Protein AF-A0A6S7LL61-F1 (afdb_monomer_lite)

InterPro domains:
  IPR000095 CRIB domain [PF00786] (68-91)
  IPR000095 CRIB domain [PS50108] (69-82)
  IPR036936 CRIB domain superfamily [G3DSA:3.90.810.10] (62-91)

Foldseek 3Di:
DPPPPDDDDDDDDPDPPPDDDDDDDPDDDPDD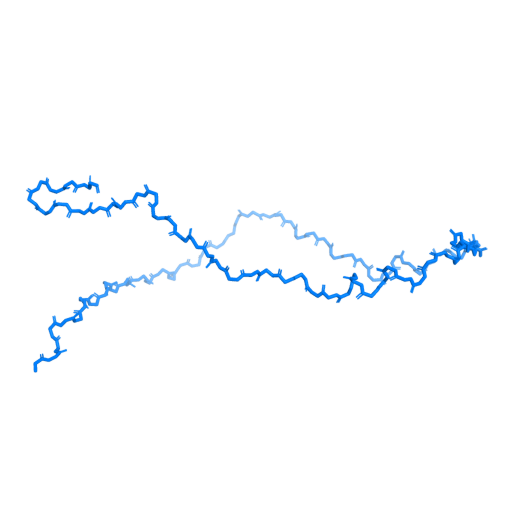DDPPVPPDDDDDDPPPPPPDDDDDPPPVVPPPDDDDDDDDDDDDDPDDWDADPVVRDID

Radius of gyration: 32.68 Å; chains: 1; bounding box: 54×54×80 Å

Structure (mmCIF, N/CA/C/O backbone):
data_AF-A0A6S7LL61-F1
#
_entry.id   AF-A0A6S7LL61-F1
#
loop_
_atom_site.group_PDB
_atom_site.id
_atom_site.type_symbol
_atom_site.label_atom_id
_atom_site.label_alt_id
_atom_site.label_comp_id
_atom_site.label_asym_id
_atom_site.label_entity_id
_atom_site.label_seq_id
_atom_site.pdbx_PDB_ins_code
_atom_site.Cartn_x
_atom_site.Cartn_y
_atom_site.Cartn_z
_atom_site.occupancy
_atom_site.B_iso_or_equiv
_atom_site.auth_seq_id
_atom_site.auth_comp_id
_atom_site.auth_asym_id
_atom_site.auth_atom_id
_atom_site.pdbx_PDB_model_num
ATOM 1 N N . MET A 1 1 ? -8.215 -28.259 -14.460 1.00 48.31 1 MET A N 1
ATOM 2 C CA . MET A 1 1 ? -6.793 -27.877 -14.378 1.00 48.31 1 MET A CA 1
ATOM 3 C C . MET A 1 1 ? -6.697 -26.613 -13.534 1.00 48.31 1 MET A C 1
ATOM 5 O O . MET A 1 1 ? -6.751 -25.532 -14.090 1.00 48.31 1 MET A O 1
ATOM 9 N N . ALA A 1 2 ? -6.693 -26.740 -12.204 1.00 61.88 2 ALA A N 1
ATOM 10 C CA . ALA A 1 2 ? -6.722 -25.598 -11.271 1.00 61.88 2 ALA A CA 1
ATOM 11 C C . ALA A 1 2 ? -5.524 -25.598 -10.296 1.00 61.88 2 ALA A C 1
ATOM 13 O O . ALA A 1 2 ? -5.515 -24.860 -9.314 1.00 61.88 2 ALA A O 1
ATOM 14 N N . ASP A 1 3 ? -4.525 -26.450 -10.545 1.00 65.81 3 ASP A N 1
ATOM 15 C CA . ASP A 1 3 ? -3.386 -26.651 -9.641 1.00 65.81 3 ASP A CA 1
ATOM 16 C C . ASP A 1 3 ? -2.130 -25.855 -10.038 1.00 65.81 3 ASP A C 1
ATOM 18 O O . ASP A 1 3 ? -1.169 -25.833 -9.278 1.00 65.81 3 ASP A O 1
ATOM 22 N N . GLU A 1 4 ? -2.143 -25.149 -11.174 1.00 72.69 4 GLU A N 1
ATOM 23 C CA . GLU A 1 4 ? -0.977 -24.414 -11.704 1.00 72.69 4 GLU A CA 1
ATOM 24 C C . GLU A 1 4 ? -0.927 -22.922 -11.306 1.00 72.69 4 GLU A C 1
ATOM 26 O O . GLU A 1 4 ? 0.054 -22.249 -11.595 1.00 72.69 4 GLU A O 1
ATOM 31 N N . GLU A 1 5 ? -1.944 -22.390 -10.614 1.00 79.56 5 GLU A N 1
ATOM 32 C CA . GLU A 1 5 ? -2.033 -20.953 -10.268 1.00 79.56 5 GLU A CA 1
ATOM 33 C C . GLU A 1 5 ? -1.510 -20.617 -8.855 1.00 79.56 5 GLU A C 1
ATOM 35 O O . GLU A 1 5 ? -1.484 -19.458 -8.440 1.00 79.56 5 GLU A O 1
ATOM 40 N N . ARG A 1 6 ? -1.091 -21.616 -8.065 1.00 80.81 6 ARG A N 1
ATOM 41 C CA . ARG A 1 6 ? -0.581 -21.360 -6.708 1.00 80.81 6 ARG A CA 1
ATOM 42 C C . ARG A 1 6 ? 0.913 -21.041 -6.765 1.00 80.81 6 ARG A C 1
ATOM 44 O O . ARG A 1 6 ? 1.658 -21.788 -7.399 1.00 80.81 6 ARG A O 1
ATOM 51 N N . PRO A 1 7 ? 1.383 -19.982 -6.081 1.00 85.88 7 PRO A N 1
ATOM 52 C CA . PRO A 1 7 ? 2.810 -19.703 -6.011 1.00 85.88 7 PRO A CA 1
ATOM 53 C C . PRO A 1 7 ? 3.551 -20.875 -5.344 1.00 85.88 7 PRO A C 1
ATOM 55 O O . PRO A 1 7 ? 2.978 -21.553 -4.480 1.00 85.88 7 PRO A O 1
ATOM 58 N N . PRO A 1 8 ? 4.821 -21.120 -5.715 1.00 84.50 8 PRO A N 1
ATOM 59 C CA . PRO A 1 8 ? 5.621 -22.158 -5.083 1.00 84.50 8 PRO A CA 1
ATOM 60 C C . PRO A 1 8 ? 5.741 -21.894 -3.579 1.00 84.50 8 PRO A C 1
ATOM 62 O O . PRO A 1 8 ? 5.815 -20.747 -3.131 1.00 84.50 8 PRO A O 1
ATOM 65 N N . ALA A 1 9 ? 5.752 -22.971 -2.793 1.00 87.94 9 ALA A N 1
ATOM 66 C CA . ALA A 1 9 ? 5.869 -22.867 -1.347 1.00 87.94 9 ALA A CA 1
ATOM 67 C C . ALA A 1 9 ? 7.177 -22.149 -0.951 1.00 87.94 9 ALA A C 1
ATOM 69 O O . ALA A 1 9 ? 8.213 -22.357 -1.590 1.00 87.94 9 ALA A O 1
ATOM 70 N N . PRO A 1 10 ? 7.158 -21.324 0.111 1.00 89.06 10 PRO A N 1
ATOM 71 C CA . PRO A 1 10 ? 8.361 -20.659 0.591 1.00 89.06 10 PRO A CA 1
ATOM 72 C C . PRO A 1 10 ? 9.409 -21.679 1.077 1.00 89.06 10 PRO A C 1
ATOM 74 O O . PRO A 1 10 ? 9.047 -22.749 1.579 1.00 89.06 10 PRO A O 1
ATOM 77 N N . PRO A 1 11 ? 10.714 -21.357 0.978 1.00 89.25 11 PRO A N 1
ATOM 78 C CA . PRO A 1 11 ? 11.780 -22.249 1.417 1.00 89.25 11 PRO A CA 1
ATOM 79 C C . PRO A 1 11 ? 11.727 -22.468 2.934 1.00 89.25 11 PRO A C 1
ATOM 81 O O . PRO A 1 11 ? 11.622 -21.523 3.720 1.00 89.25 11 PRO A O 1
ATOM 84 N N . MET A 1 12 ? 11.843 -23.725 3.360 1.00 85.50 12 MET A N 1
ATOM 85 C CA . MET A 1 12 ? 11.897 -24.068 4.779 1.00 85.50 12 MET A CA 1
ATOM 86 C C . MET A 1 12 ? 13.251 -23.667 5.383 1.00 85.50 12 MET A C 1
ATOM 88 O O . MET A 1 12 ? 14.304 -24.090 4.907 1.00 85.50 12 MET A O 1
ATOM 92 N N . ARG A 1 13 ? 13.238 -22.879 6.469 1.00 84.81 13 ARG A N 1
ATOM 93 C CA . ARG A 1 13 ? 14.439 -22.592 7.273 1.00 84.81 13 ARG A CA 1
ATOM 94 C C . ARG A 1 13 ? 14.701 -23.730 8.259 1.00 84.81 13 ARG A C 1
ATOM 96 O O . ARG A 1 13 ? 14.031 -23.835 9.283 1.00 84.81 13 ARG A O 1
ATOM 103 N N . SER A 1 14 ? 15.728 -24.526 7.992 1.00 76.94 14 SER A N 1
ATOM 104 C CA . SER A 1 14 ? 16.264 -25.536 8.914 1.00 76.94 14 SER A CA 1
ATOM 105 C C . SER A 1 14 ? 17.150 -24.890 9.991 1.00 76.94 14 SER A C 1
ATOM 107 O O . SER A 1 14 ? 18.361 -25.082 9.991 1.00 76.94 14 SER A O 1
ATOM 109 N N . THR A 1 15 ? 16.599 -24.075 10.897 1.00 67.12 15 THR A N 1
ATOM 110 C CA . THR A 1 15 ? 17.393 -23.521 12.013 1.00 67.12 15 THR A CA 1
ATOM 111 C C . THR A 1 15 ? 17.261 -24.388 13.259 1.00 67.12 15 THR A C 1
ATOM 113 O O . THR A 1 15 ? 16.374 -24.169 14.084 1.00 67.12 15 THR A O 1
ATOM 116 N N . SER A 1 16 ? 18.172 -25.343 13.438 1.00 64.50 16 SER A N 1
ATOM 117 C CA . SER A 1 16 ? 18.464 -25.914 14.754 1.00 64.50 16 SER A CA 1
ATOM 118 C C . SER A 1 16 ? 19.588 -25.105 15.409 1.00 64.50 16 SER A C 1
ATOM 120 O O . SER A 1 16 ? 20.750 -25.493 15.356 1.00 64.50 16 SER A O 1
ATOM 122 N N . HIS A 1 17 ? 19.254 -23.971 16.025 1.00 60.84 17 HIS A N 1
ATOM 123 C CA . HIS A 1 17 ? 20.151 -23.303 16.975 1.00 60.84 17 HIS A CA 1
ATOM 124 C C . HIS A 1 17 ? 19.596 -23.511 18.383 1.00 60.84 17 HIS A C 1
ATOM 126 O O . HIS A 1 17 ? 19.016 -22.613 18.990 1.00 60.84 17 HIS A O 1
ATOM 132 N N . LYS A 1 18 ? 19.727 -24.742 18.885 1.00 59.34 18 LYS A N 1
ATOM 133 C CA . LYS A 1 18 ? 19.792 -24.974 20.325 1.00 59.34 18 LYS A CA 1
ATOM 134 C C . LYS A 1 18 ? 21.263 -24.885 20.696 1.00 59.34 18 LYS A C 1
ATOM 136 O O . LYS A 1 18 ? 21.936 -25.897 20.648 1.00 59.34 18 LYS A O 1
ATOM 141 N N . ASP A 1 19 ? 21.709 -23.699 21.080 1.00 52.53 19 ASP A N 1
ATOM 142 C CA . ASP A 1 19 ? 22.855 -23.566 21.969 1.00 52.53 19 ASP A CA 1
ATOM 143 C C . ASP A 1 19 ? 22.545 -22.465 22.977 1.00 52.53 19 ASP A C 1
ATOM 145 O O . ASP A 1 19 ? 22.317 -21.299 22.652 1.00 52.53 19 ASP A O 1
ATOM 149 N N . ALA A 1 20 ? 22.421 -22.909 24.221 1.00 57.84 20 ALA A N 1
ATOM 150 C CA . ALA A 1 20 ? 22.213 -22.090 25.391 1.00 57.84 20 ALA A CA 1
ATOM 151 C C . ALA A 1 20 ? 23.471 -21.254 25.653 1.00 57.84 20 ALA A C 1
ATOM 153 O O . ALA A 1 20 ? 24.514 -21.798 25.999 1.00 57.84 20 ALA A O 1
ATOM 154 N N . ALA A 1 21 ? 23.357 -19.934 25.533 1.00 55.81 21 ALA A N 1
ATOM 155 C CA . ALA A 1 21 ? 24.345 -19.002 26.064 1.00 55.81 21 ALA A CA 1
ATOM 156 C C . ALA A 1 21 ? 23.676 -17.665 26.426 1.00 55.81 21 ALA A C 1
ATOM 158 O O . ALA A 1 21 ? 23.710 -16.694 25.676 1.00 55.81 21 ALA A O 1
ATOM 159 N N . SER A 1 22 ? 23.046 -17.610 27.599 1.00 60.34 22 SER A N 1
ATOM 160 C CA . SER A 1 22 ? 23.120 -16.412 28.452 1.00 60.34 22 SER A CA 1
ATOM 161 C C . SER A 1 22 ? 24.361 -16.588 29.354 1.00 60.34 22 SER A C 1
ATOM 163 O O . SER A 1 22 ? 24.722 -17.748 29.568 1.00 60.34 22 SER A O 1
ATOM 165 N N . PRO A 1 23 ? 25.039 -15.544 29.896 1.00 52.56 23 PRO A N 1
ATOM 166 C CA . PRO A 1 23 ? 24.455 -14.270 30.350 1.00 52.56 23 PRO A CA 1
A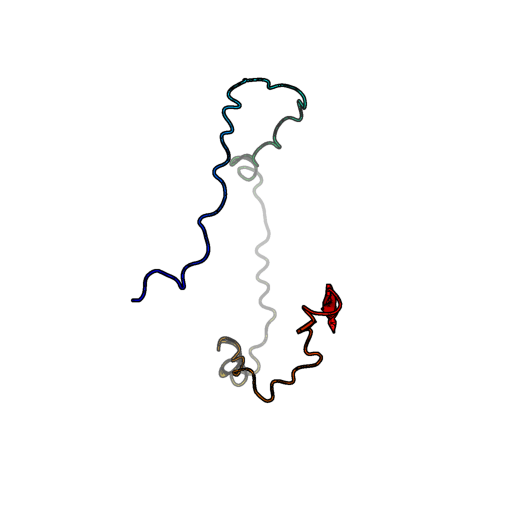TOM 167 C C . PRO A 1 23 ? 25.370 -13.011 30.259 1.00 52.56 23 PRO A C 1
ATOM 169 O O . PRO A 1 23 ? 26.492 -13.022 30.750 1.00 52.56 23 PRO A O 1
ATOM 172 N N . ALA A 1 24 ? 24.881 -11.861 29.768 1.00 57.62 24 ALA A N 1
ATOM 173 C CA . ALA A 1 24 ? 25.548 -10.566 30.020 1.00 57.62 24 ALA A CA 1
ATOM 174 C C . ALA A 1 24 ? 24.658 -9.332 29.750 1.00 57.62 24 ALA A C 1
ATOM 176 O O . ALA A 1 24 ? 24.813 -8.655 28.741 1.00 57.62 24 ALA A O 1
ATOM 177 N N . SER A 1 25 ? 23.773 -8.985 30.688 1.00 57.50 25 SER A N 1
ATOM 178 C CA . SER A 1 25 ? 23.578 -7.580 31.096 1.00 57.50 25 SER A CA 1
ATOM 179 C C . SER A 1 25 ? 22.765 -7.543 32.390 1.00 57.50 25 SER A C 1
ATOM 181 O O . SER A 1 25 ? 21.536 -7.518 32.386 1.00 57.50 25 SER A O 1
ATOM 183 N N . SER A 1 26 ? 23.476 -7.582 33.510 1.00 64.00 26 SER A N 1
ATOM 184 C CA . SER A 1 26 ? 22.991 -7.548 34.891 1.00 64.00 26 SER A CA 1
ATOM 185 C C . SER A 1 26 ? 22.396 -6.189 35.291 1.00 64.00 26 SER A C 1
ATOM 187 O O . SER A 1 26 ? 22.878 -5.539 36.219 1.00 64.00 26 SER A O 1
ATOM 189 N N . LYS A 1 27 ? 21.356 -5.726 34.598 1.00 72.44 27 LYS A N 1
ATOM 190 C CA . LYS A 1 27 ? 20.524 -4.631 35.110 1.00 72.44 27 LYS A CA 1
ATOM 191 C C . LYS A 1 27 ? 19.413 -5.269 35.947 1.00 72.44 27 LYS A C 1
ATOM 193 O O . LYS A 1 27 ? 18.633 -6.031 35.375 1.00 72.44 27 LYS A O 1
ATOM 198 N N . PRO A 1 28 ? 19.352 -5.040 37.272 1.00 77.12 28 PRO A N 1
ATOM 199 C CA . PRO A 1 28 ? 18.230 -5.533 38.056 1.00 77.12 28 PRO A CA 1
ATOM 200 C C . PRO A 1 28 ? 16.935 -4.920 37.515 1.00 77.12 28 PRO A C 1
ATOM 202 O O . PRO A 1 28 ? 16.910 -3.759 37.099 1.00 77.12 28 PRO A O 1
ATOM 205 N N . LEU A 1 29 ? 15.871 -5.723 37.490 1.00 75.38 29 LEU A N 1
ATOM 206 C CA . LEU A 1 29 ? 14.532 -5.248 37.154 1.00 75.38 29 LEU A CA 1
ATOM 207 C C . LEU A 1 29 ? 14.137 -4.124 38.131 1.00 75.38 29 LEU A C 1
ATOM 209 O O . LEU A 1 29 ? 14.472 -4.218 39.316 1.00 75.38 29 LEU A O 1
ATOM 213 N N . PRO A 1 30 ? 13.442 -3.066 37.673 1.00 78.00 30 PRO A N 1
ATOM 214 C CA . PRO A 1 30 ? 12.908 -2.053 38.576 1.00 78.00 30 PRO A CA 1
ATOM 215 C C . PRO A 1 30 ? 11.987 -2.719 39.605 1.00 78.00 30 PRO A C 1
ATOM 217 O O . PRO A 1 30 ? 11.179 -3.583 39.261 1.00 78.00 30 PRO A O 1
ATOM 220 N N . SER A 1 31 ? 12.127 -2.338 40.875 1.00 79.75 31 SER A N 1
ATOM 221 C CA . SER A 1 31 ? 11.290 -2.862 41.954 1.00 79.75 31 SER A CA 1
ATOM 222 C C . SER A 1 31 ? 9.829 -2.486 41.726 1.00 79.75 31 SER A C 1
ATOM 224 O O . SER A 1 31 ? 9.526 -1.334 41.410 1.00 79.75 31 SER A O 1
ATOM 226 N N . THR A 1 32 ? 8.917 -3.436 41.929 1.00 66.56 32 THR A N 1
ATOM 227 C CA . THR A 1 32 ? 7.479 -3.153 41.947 1.00 66.56 32 THR A CA 1
ATOM 228 C C . THR A 1 32 ? 7.160 -2.173 43.079 1.00 66.56 32 THR A C 1
ATOM 230 O O . THR A 1 32 ? 7.721 -2.331 44.169 1.00 66.56 32 THR A O 1
ATOM 233 N N . PRO A 1 33 ? 6.277 -1.182 42.861 1.00 67.50 33 PRO A N 1
ATOM 234 C CA . PRO A 1 33 ? 5.848 -0.286 43.927 1.00 67.50 33 PRO A CA 1
ATOM 235 C C . PRO A 1 33 ? 5.260 -1.128 45.059 1.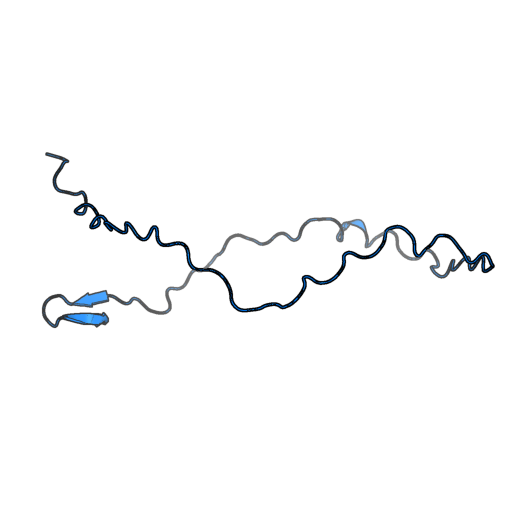00 67.50 33 PRO A C 1
ATOM 237 O O . PRO A 1 33 ? 4.440 -2.017 44.825 1.00 67.50 33 PRO A O 1
ATOM 240 N N . SER A 1 34 ? 5.755 -0.909 46.275 1.00 59.34 34 SER A N 1
ATOM 241 C CA . SER A 1 34 ? 5.313 -1.676 47.432 1.00 59.34 34 SER A CA 1
ATOM 242 C C . SER A 1 34 ? 3.837 -1.372 47.714 1.00 59.34 34 SER A C 1
ATOM 244 O O . SER A 1 34 ? 3.439 -0.212 47.778 1.00 59.34 34 SER A O 1
ATOM 246 N N . GLU A 1 35 ? 3.010 -2.394 47.946 1.00 58.47 35 GLU A N 1
ATOM 247 C CA . GLU A 1 35 ? 1.606 -2.222 48.374 1.00 58.47 35 GLU A CA 1
ATOM 248 C C . GLU A 1 35 ? 1.473 -1.665 49.817 1.00 58.47 35 GLU A C 1
ATOM 250 O O . GLU A 1 35 ? 0.402 -1.712 50.419 1.00 58.47 35 GLU A O 1
ATOM 255 N N . GLY A 1 36 ? 2.547 -1.123 50.405 1.00 54.69 36 GLY A N 1
ATOM 256 C CA . GLY A 1 36 ? 2.615 -0.748 51.822 1.00 54.69 36 GLY A CA 1
ATOM 257 C C . GLY A 1 36 ? 2.770 0.745 52.129 1.00 54.69 36 GLY A C 1
ATOM 258 O O . GLY A 1 36 ? 2.570 1.145 53.275 1.00 54.69 36 GLY A O 1
ATOM 259 N N . GLU A 1 37 ? 3.086 1.603 51.158 1.00 48.31 37 GLU A N 1
ATOM 260 C CA . GLU A 1 37 ? 3.514 2.992 51.434 1.00 48.31 37 GLU A CA 1
ATOM 261 C C . GLU A 1 37 ? 2.389 4.037 51.537 1.00 48.31 37 GLU A C 1
ATOM 263 O O . GLU A 1 37 ? 2.641 5.237 51.510 1.00 48.31 37 GLU A O 1
ATOM 268 N N . ASN A 1 38 ? 1.141 3.603 51.732 1.00 45.03 38 ASN A N 1
ATOM 269 C CA . ASN A 1 38 ? 0.033 4.502 52.092 1.00 45.03 38 ASN A CA 1
ATOM 270 C C . ASN A 1 38 ? -0.674 4.115 53.402 1.00 45.03 38 ASN A C 1
ATOM 272 O O . ASN A 1 38 ? -1.774 4.588 53.692 1.00 45.03 38 ASN A O 1
ATOM 276 N N . LEU A 1 39 ? -0.031 3.301 54.243 1.00 50.53 39 LEU A N 1
ATOM 277 C CA . LEU A 1 39 ? -0.522 2.947 55.577 1.00 50.53 39 LEU A CA 1
ATOM 278 C C . LEU A 1 39 ? 0.253 3.658 56.687 1.00 50.53 39 LEU A C 1
ATOM 280 O O . LEU A 1 39 ? 0.689 3.042 57.648 1.00 50.53 39 LEU A O 1
ATOM 284 N N . SER A 1 40 ? 0.420 4.976 56.587 1.00 50.50 40 SER A N 1
ATOM 285 C CA . SER A 1 40 ? 0.483 5.863 57.760 1.00 50.50 40 SER A CA 1
ATOM 286 C C . SER A 1 40 ? 0.816 7.283 57.337 1.00 50.50 40 SER A C 1
ATOM 288 O O . SER A 1 40 ? 1.955 7.595 57.046 1.00 50.50 40 SER A O 1
ATOM 290 N N . LEU A 1 41 ? -0.184 8.164 57.369 1.00 49.69 41 LEU A N 1
ATOM 291 C CA . LEU A 1 41 ? -0.088 9.487 57.997 1.00 49.69 41 LEU A CA 1
ATOM 292 C C . LEU A 1 41 ? -1.461 10.159 57.917 1.00 49.69 41 LEU A C 1
ATOM 294 O O . LEU A 1 41 ? -1.838 10.860 56.983 1.00 49.69 41 LEU A O 1
ATOM 298 N N . LYS A 1 42 ? -2.239 9.911 58.971 1.00 51.31 42 LYS A N 1
ATOM 299 C CA . LYS A 1 42 ? -3.420 10.689 59.333 1.00 51.31 42 LYS A CA 1
ATOM 300 C C . LYS A 1 42 ? -3.057 12.182 59.368 1.00 51.31 42 LYS A C 1
ATOM 302 O O . LYS A 1 42 ? -2.261 12.566 60.220 1.00 51.31 42 LYS A O 1
ATOM 307 N N . LYS A 1 43 ? -3.743 13.025 58.588 1.00 54.38 43 LYS A N 1
ATOM 308 C CA . LYS A 1 43 ? -4.579 14.146 59.087 1.00 54.38 43 LYS A CA 1
ATOM 309 C C . LYS A 1 43 ? -4.935 15.154 57.990 1.00 54.38 43 LYS A C 1
ATOM 311 O O . LYS A 1 43 ? -4.071 15.772 57.392 1.00 54.38 43 LYS A O 1
ATOM 316 N N . LYS A 1 44 ? -6.241 15.447 57.957 1.00 56.22 44 LYS A N 1
ATOM 317 C CA . LYS A 1 44 ? -6.856 16.750 57.655 1.00 56.22 44 LYS A CA 1
ATOM 318 C C . LYS A 1 44 ? -6.595 17.316 56.253 1.00 56.22 44 LYS A C 1
ATOM 320 O O . LYS A 1 44 ? -5.594 17.980 56.023 1.00 56.22 44 LYS A O 1
ATOM 325 N N . LYS A 1 45 ? -7.640 17.285 55.424 1.00 52.94 45 LYS A N 1
ATOM 326 C CA . LYS A 1 45 ? -8.429 18.484 55.078 1.00 52.94 45 LYS A CA 1
ATOM 327 C C . LYS A 1 45 ? -9.665 18.058 54.287 1.00 52.94 45 LYS A C 1
ATOM 329 O O . LYS A 1 45 ? -9.570 17.516 53.195 1.00 52.94 45 LYS A O 1
ATOM 334 N N . LYS A 1 46 ? -10.835 18.308 54.874 1.00 58.66 46 LYS A N 1
ATOM 335 C CA . LYS A 1 46 ? -12.136 18.230 54.212 1.00 58.66 46 LYS A CA 1
ATOM 336 C C . LYS A 1 46 ? -12.231 19.460 53.302 1.00 58.66 46 LYS A C 1
ATOM 338 O O . LYS A 1 46 ? -12.772 20.483 53.700 1.00 58.66 46 LYS A O 1
ATOM 343 N N . ALA A 1 47 ? -11.574 19.410 52.147 1.00 59.97 47 ALA A 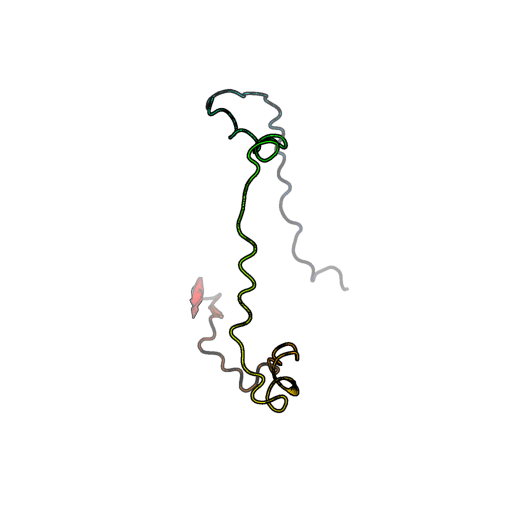N 1
ATOM 344 C CA . ALA A 1 47 ? -11.681 20.443 51.125 1.00 59.97 47 ALA A CA 1
ATOM 345 C C . ALA A 1 47 ? -12.832 20.051 50.198 1.00 59.97 47 ALA A C 1
ATOM 347 O O . ALA A 1 47 ? -12.638 19.408 49.170 1.00 59.97 47 ALA A O 1
ATOM 348 N N . THR A 1 48 ? -14.053 20.383 50.614 1.00 60.50 48 THR A N 1
ATOM 349 C CA . THR A 1 48 ? -15.227 20.319 49.745 1.00 60.50 48 THR A CA 1
ATOM 350 C C . THR A 1 48 ? -15.058 21.397 48.674 1.00 60.50 48 THR A C 1
ATOM 352 O O . THR A 1 48 ? -15.457 22.543 48.865 1.00 60.50 48 THR A O 1
ATOM 355 N N . PHE A 1 49 ? -14.393 21.063 47.570 1.00 58.78 49 PHE A N 1
ATOM 356 C CA . PHE A 1 49 ? -14.263 21.944 46.412 1.00 58.78 49 PHE A CA 1
ATOM 357 C C . PHE A 1 49 ? -15.528 21.831 45.550 1.00 58.78 49 PHE A C 1
ATOM 359 O O . PHE A 1 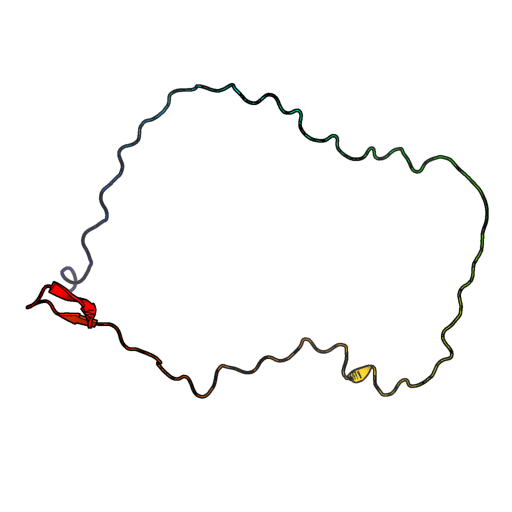49 ? -15.529 21.248 44.470 1.00 58.78 49 PHE A O 1
ATOM 366 N N . THR A 1 50 ? -16.645 22.353 46.052 1.00 60.47 50 THR A N 1
ATOM 367 C CA . THR A 1 50 ? -17.842 22.615 45.239 1.00 60.47 50 THR A CA 1
ATOM 368 C C . THR A 1 50 ? -17.668 23.966 44.551 1.00 60.47 50 THR A C 1
ATOM 370 O O . THR A 1 50 ? -18.126 24.988 45.048 1.00 60.47 50 THR A O 1
ATOM 373 N N . PHE A 1 51 ? -16.966 23.962 43.416 1.00 58.88 51 PHE A N 1
ATOM 374 C CA . PHE A 1 51 ? -16.720 25.136 42.566 1.00 58.88 51 PHE A CA 1
ATOM 375 C C . PHE A 1 51 ? -17.233 24.932 41.135 1.00 58.88 51 PHE A C 1
ATOM 377 O O . PHE A 1 51 ? -16.576 25.294 40.166 1.00 58.88 51 PHE A O 1
ATOM 384 N N . PHE A 1 52 ? -18.439 24.387 40.985 1.00 61.22 52 PHE A N 1
ATOM 385 C CA . PHE A 1 52 ? -19.141 24.455 39.704 1.00 61.22 52 PHE A CA 1
ATOM 386 C C . PHE A 1 52 ? -20.578 24.923 39.934 1.00 61.22 52 PHE A C 1
ATOM 388 O O . PHE A 1 52 ? -21.402 24.136 40.404 1.00 61.22 52 PHE A O 1
ATOM 395 N N . PRO A 1 53 ? -20.906 26.198 39.644 1.00 50.91 53 PRO A N 1
ATOM 396 C CA . PRO A 1 53 ? -22.296 26.583 39.495 1.00 50.91 53 PRO A CA 1
ATOM 397 C C . PRO A 1 53 ? -22.867 25.805 38.309 1.00 50.91 53 PRO A C 1
ATOM 399 O O . PRO A 1 53 ? -22.338 25.860 37.199 1.00 50.91 53 PRO A O 1
ATOM 402 N N . ASN A 1 54 ? -23.943 25.064 38.569 1.00 54.72 54 ASN A N 1
ATOM 403 C CA . ASN A 1 54 ? -24.808 24.491 37.549 1.00 54.72 54 ASN A CA 1
ATOM 404 C C . ASN A 1 54 ? -25.132 25.567 36.503 1.00 54.72 54 ASN A C 1
ATOM 406 O O . ASN A 1 54 ? -25.907 26.485 36.769 1.00 54.7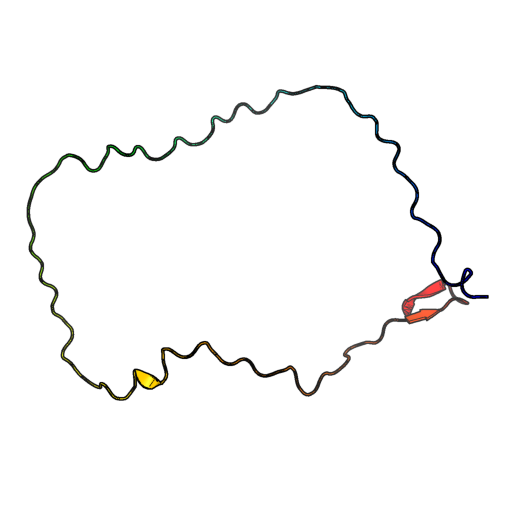2 54 ASN A O 1
ATOM 410 N N . LYS A 1 55 ? -24.528 25.463 35.319 1.00 49.12 55 LYS A N 1
ATOM 411 C CA . LYS A 1 55 ? -24.892 26.255 34.148 1.00 49.12 55 LYS A CA 1
ATOM 412 C C . LYS A 1 55 ? -24.858 25.347 32.926 1.00 49.12 55 LYS A C 1
ATOM 414 O O . LYS A 1 55 ? -23.811 24.815 32.581 1.00 49.12 55 LYS A O 1
ATOM 419 N N . GLY A 1 56 ? -26.034 25.167 32.331 1.00 49.03 56 GLY A N 1
ATOM 420 C CA . GLY A 1 56 ? -26.231 24.560 31.017 1.00 49.03 56 GLY A CA 1
ATOM 421 C C . GLY A 1 56 ? -26.224 23.037 31.021 1.00 49.03 56 GLY A C 1
ATOM 422 O O . GLY A 1 56 ? -25.192 22.411 30.793 1.00 49.03 56 GLY A O 1
ATOM 423 N N . ASP A 1 57 ? -27.392 22.433 31.225 1.00 56.03 57 ASP A N 1
ATOM 424 C CA . ASP A 1 57 ? -27.628 21.016 30.924 1.00 56.03 57 ASP A CA 1
ATOM 425 C C . ASP A 1 57 ? -28.179 20.818 29.502 1.00 56.03 57 ASP A C 1
ATOM 427 O O . ASP A 1 57 ? -28.965 19.910 29.257 1.00 56.03 57 ASP A O 1
ATOM 431 N N . ASP A 1 58 ? -27.747 21.655 28.552 1.00 56.84 58 ASP A N 1
ATOM 432 C CA . ASP A 1 58 ? -28.194 21.572 27.155 1.00 56.84 58 ASP A CA 1
ATOM 433 C C . ASP A 1 58 ? -27.085 21.133 26.176 1.00 56.84 58 ASP A C 1
ATOM 435 O O . ASP A 1 58 ? -27.388 20.528 25.151 1.00 56.84 58 ASP A O 1
ATOM 439 N N . ASP A 1 59 ? -25.799 21.246 26.541 1.00 54.09 59 ASP A N 1
ATOM 440 C CA . ASP A 1 59 ? -24.676 20.854 25.659 1.00 54.09 59 ASP A CA 1
ATOM 441 C C . ASP A 1 59 ? -24.074 19.466 25.967 1.00 54.09 59 ASP A C 1
ATOM 443 O O . ASP A 1 59 ? -23.200 18.954 25.256 1.00 54.09 59 ASP A O 1
ATOM 447 N N . LYS A 1 60 ? -24.545 18.783 27.020 1.00 53.28 60 LYS A N 1
ATOM 448 C CA . LYS A 1 60 ? -24.015 17.462 27.427 1.00 53.28 60 LYS A CA 1
ATOM 449 C C . LYS A 1 60 ? -24.598 16.283 26.646 1.00 53.28 60 LYS A C 1
ATOM 451 O O . LYS A 1 60 ? -24.125 15.157 26.813 1.00 53.28 60 LYS A O 1
ATOM 456 N N . LYS A 1 61 ? -25.596 16.506 25.784 1.00 55.84 61 LYS A N 1
ATOM 457 C CA . LYS A 1 61 ? -26.187 15.441 24.950 1.00 55.84 61 LYS A CA 1
ATOM 458 C C . LYS A 1 61 ? -25.368 15.131 23.693 1.00 55.84 61 LYS A C 1
ATOM 460 O O . LYS A 1 61 ? -25.511 14.040 23.144 1.00 55.84 61 LYS A O 1
ATOM 465 N N . TYR A 1 62 ? -24.468 16.029 23.289 1.00 57.09 62 TYR A N 1
ATOM 466 C CA . TYR A 1 62 ? -23.592 15.826 22.129 1.00 57.09 62 TYR A CA 1
ATOM 467 C C . TYR A 1 62 ? -22.203 15.270 22.485 1.00 57.09 62 TYR A C 1
ATOM 469 O O . TYR A 1 62 ? -21.514 14.767 21.608 1.00 57.09 62 TYR A O 1
ATOM 477 N N . ASN A 1 63 ? -21.817 15.249 23.767 1.00 55.88 63 ASN A N 1
ATOM 478 C CA . ASN A 1 63 ? -20.452 14.906 24.199 1.00 55.88 63 ASN A CA 1
ATOM 479 C C . ASN A 1 63 ? -20.263 13.475 24.756 1.00 55.88 63 ASN A C 1
ATOM 481 O O . ASN A 1 63 ? -19.245 13.183 25.377 1.00 55.88 63 ASN A O 1
ATOM 485 N N . LYS A 1 64 ? -21.226 12.563 24.560 1.00 64.31 64 LYS A N 1
ATOM 486 C CA . LYS A 1 64 ? -21.091 11.132 24.938 1.00 64.31 64 LYS A CA 1
ATOM 487 C C . LYS A 1 64 ? -21.219 10.161 23.767 1.00 64.31 64 LYS A C 1
ATOM 489 O O . LYS A 1 64 ? -21.147 8.951 23.967 1.00 64.31 64 LYS A O 1
ATOM 494 N N . LYS A 1 65 ? -21.444 10.664 22.554 1.00 73.75 65 LYS A N 1
ATOM 495 C CA . LYS A 1 65 ? -21.462 9.808 21.370 1.00 73.75 65 LYS A CA 1
ATOM 496 C C . LYS A 1 65 ? -20.020 9.587 20.940 1.00 73.75 65 LYS A C 1
ATOM 498 O O . LYS A 1 65 ? -19.250 10.540 20.851 1.00 73.75 65 LYS A O 1
ATOM 503 N N . LYS A 1 66 ? -19.654 8.321 20.727 1.00 85.31 66 LYS A N 1
ATOM 504 C CA . LYS A 1 66 ? -18.378 7.965 20.104 1.00 85.31 66 LYS A CA 1
ATOM 505 C C . LYS A 1 66 ? -18.264 8.787 18.809 1.00 85.31 66 LYS A C 1
ATOM 507 O O . LYS A 1 66 ? -19.261 8.840 18.089 1.00 85.31 66 LYS A O 1
ATOM 512 N N . PRO A 1 67 ? -17.125 9.447 18.537 1.00 87.62 67 PRO A N 1
ATOM 513 C CA . PRO A 1 67 ? -16.971 10.219 17.312 1.00 87.62 67 PRO A CA 1
ATOM 514 C C . PRO A 1 67 ? -17.286 9.329 16.109 1.00 87.62 67 PRO A C 1
ATOM 516 O O . PRO A 1 67 ? -16.798 8.199 16.020 1.00 87.62 67 PRO A O 1
ATOM 519 N N . GLU A 1 68 ? -18.140 9.828 15.222 1.00 87.62 68 GLU A N 1
ATOM 520 C CA . GLU A 1 68 ? -18.499 9.151 13.985 1.00 87.62 68 GLU A CA 1
ATOM 521 C C . GLU A 1 68 ? -17.502 9.576 12.910 1.00 87.62 68 GLU A C 1
ATOM 523 O O . GLU A 1 68 ? -17.442 10.742 12.524 1.00 87.62 68 GLU A O 1
ATOM 528 N N . ILE A 1 69 ? -16.670 8.633 12.477 1.00 91.75 69 ILE A N 1
ATOM 529 C CA . ILE A 1 69 ? -15.749 8.827 11.361 1.00 91.75 69 ILE A CA 1
ATOM 530 C C . ILE A 1 69 ? -16.425 8.177 10.159 1.00 91.75 69 ILE A C 1
ATOM 532 O O . ILE A 1 69 ? -16.681 6.972 10.181 1.00 91.75 69 ILE A O 1
ATOM 536 N N . SER A 1 70 ? -16.769 8.977 9.150 1.00 94.62 70 SER A N 1
ATOM 537 C CA . SER A 1 70 ? -17.403 8.480 7.930 1.00 94.62 70 SER A CA 1
ATOM 538 C C . SER A 1 70 ? -16.480 7.522 7.176 1.00 94.62 70 SER A C 1
ATOM 540 O O . SER A 1 70 ? -15.265 7.502 7.375 1.00 94.62 70 SER A O 1
ATOM 542 N N . TYR A 1 71 ? -17.052 6.749 6.255 1.00 95.81 71 TYR A N 1
ATOM 543 C CA . TYR A 1 71 ? -16.256 5.966 5.315 1.00 95.81 71 TYR A CA 1
ATOM 544 C C . TYR A 1 71 ? -15.377 6.882 4.447 1.00 95.81 71 TYR A C 1
ATOM 546 O O . TYR A 1 71 ? -15.765 8.025 4.186 1.00 95.81 71 TYR A O 1
ATOM 554 N N . PRO A 1 72 ? -14.208 6.402 3.988 1.00 95.88 72 PRO A N 1
ATOM 555 C CA . PRO A 1 72 ? -13.414 7.141 3.021 1.00 95.88 72 PRO A CA 1
ATOM 556 C C . PRO A 1 72 ? -14.230 7.332 1.740 1.00 95.88 72 PRO A C 1
ATOM 558 O O . PRO A 1 72 ? -14.729 6.375 1.149 1.00 95.88 72 PRO A O 1
ATOM 561 N N . THR A 1 73 ? -14.367 8.582 1.317 1.00 95.12 73 THR A N 1
ATOM 562 C CA . THR A 1 73 ? -14.983 8.974 0.047 1.00 95.12 73 THR A CA 1
ATOM 563 C C . THR A 1 73 ? -13.944 9.697 -0.800 1.00 95.12 73 THR A C 1
ATOM 565 O O . THR A 1 73 ? -13.020 10.287 -0.245 1.00 95.12 73 THR A O 1
ATOM 568 N N . SER A 1 74 ? -14.100 9.687 -2.125 1.00 94.44 74 SER A N 1
ATOM 569 C CA . SER A 1 74 ? -13.180 10.367 -3.056 1.00 94.44 74 SER A CA 1
ATOM 570 C C . SER A 1 74 ? -11.735 9.878 -2.951 1.00 94.44 74 SER A C 1
ATOM 572 O O . SER A 1 74 ? -10.805 10.667 -2.814 1.00 94.44 74 SER A O 1
ATOM 574 N N . PHE A 1 75 ? -11.543 8.560 -2.990 1.00 92.62 75 PHE A N 1
ATOM 575 C CA . PHE A 1 75 ? -10.197 8.008 -3.023 1.00 92.62 75 PHE A CA 1
ATOM 576 C C . PHE A 1 75 ? -9.491 8.393 -4.330 1.00 92.62 75 PHE A C 1
ATOM 578 O O . PHE A 1 75 ? -10.019 8.170 -5.421 1.00 92.62 75 PHE A O 1
ATOM 585 N N . GLU A 1 76 ? -8.285 8.934 -4.197 1.00 96.25 76 GLU A N 1
ATOM 586 C CA . GLU A 1 76 ? -7.423 9.328 -5.302 1.00 96.25 76 GLU A CA 1
ATOM 587 C C . GLU A 1 76 ? -6.125 8.521 -5.232 1.00 96.25 76 GLU A C 1
ATOM 589 O O . GLU A 1 76 ? -5.430 8.514 -4.215 1.00 96.25 76 GLU A O 1
ATOM 594 N N . HIS A 1 77 ? -5.793 7.827 -6.321 1.00 95.00 77 HIS A N 1
ATOM 595 C CA . HIS A 1 77 ? -4.476 7.220 -6.467 1.00 95.00 77 HIS A CA 1
ATOM 596 C C . HIS A 1 77 ? -3.479 8.321 -6.835 1.00 95.00 77 HIS A C 1
ATOM 598 O O . HIS A 1 77 ? -3.578 8.904 -7.909 1.00 95.00 77 HIS A O 1
ATOM 604 N N . THR A 1 78 ? -2.507 8.591 -5.965 1.00 95.12 78 THR A N 1
ATOM 605 C CA . THR A 1 78 ? -1.468 9.602 -6.229 1.00 95.12 78 THR A CA 1
ATOM 606 C C . THR A 1 78 ? -0.443 9.132 -7.261 1.00 95.12 78 THR A C 1
ATOM 608 O O . THR A 1 78 ? 0.050 9.926 -8.055 1.00 95.12 78 THR A O 1
ATOM 611 N N . ILE A 1 79 ? -0.100 7.844 -7.242 1.00 94.06 79 ILE A N 1
ATOM 612 C CA . ILE A 1 79 ? 0.860 7.232 -8.159 1.00 94.06 79 ILE A CA 1
ATOM 613 C C . ILE A 1 79 ? 0.509 5.757 -8.334 1.00 94.06 79 ILE A C 1
ATOM 615 O O . ILE A 1 79 ? 0.138 5.078 -7.373 1.00 94.06 79 ILE A O 1
ATOM 619 N N . HIS A 1 80 ? 0.615 5.267 -9.562 1.00 94.19 80 HIS A N 1
ATOM 620 C CA . HIS A 1 80 ? 0.624 3.840 -9.835 1.00 94.19 80 HIS A CA 1
ATOM 621 C C . HIS A 1 80 ? 2.063 3.453 -10.145 1.00 94.19 80 HIS A C 1
ATOM 623 O O . HIS A 1 80 ? 2.633 4.015 -11.070 1.00 94.19 80 HIS A O 1
ATOM 629 N N . VAL A 1 81 ? 2.628 2.542 -9.352 1.00 94.62 81 VAL A N 1
ATOM 630 C CA . VAL A 1 81 ? 3.959 1.985 -9.603 1.00 94.62 81 VAL A CA 1
ATOM 631 C C . VAL A 1 81 ? 3.788 0.576 -10.162 1.00 94.62 81 VAL A C 1
ATOM 633 O O . VAL A 1 81 ? 3.195 -0.282 -9.503 1.00 94.62 81 VAL A O 1
ATOM 636 N N . GLY A 1 82 ? 4.282 0.353 -11.373 1.00 96.50 82 GLY A N 1
ATOM 637 C CA . GLY A 1 82 ? 4.321 -0.923 -12.080 1.00 96.50 82 GLY A CA 1
ATOM 638 C C . GLY A 1 82 ? 5.748 -1.451 -12.233 1.00 96.50 82 GLY A C 1
ATOM 639 O O . GLY A 1 82 ? 6.713 -0.762 -11.921 1.00 96.50 82 GLY A O 1
ATOM 640 N N . PHE A 1 83 ? 5.883 -2.692 -12.699 1.00 97.06 83 PHE A N 1
ATOM 641 C CA . PHE A 1 83 ? 7.165 -3.303 -13.057 1.00 97.06 83 PHE A CA 1
ATOM 642 C C . PHE A 1 83 ? 7.156 -3.668 -14.542 1.00 97.06 83 PHE A C 1
ATOM 644 O O . PHE A 1 83 ? 6.257 -4.387 -14.988 1.00 97.06 83 PHE A O 1
ATOM 651 N N . ASP A 1 84 ? 8.149 -3.202 -15.296 1.00 96.88 84 ASP A N 1
ATOM 652 C CA . ASP A 1 84 ? 8.338 -3.559 -16.699 1.00 96.88 84 ASP A CA 1
ATOM 653 C C . ASP A 1 84 ? 9.309 -4.739 -16.819 1.00 96.88 84 ASP A C 1
ATOM 655 O O . ASP A 1 84 ? 10.500 -4.641 -16.539 1.00 96.88 84 ASP A O 1
ATOM 659 N N . SER A 1 85 ? 8.795 -5.878 -17.282 1.00 94.94 85 SER A N 1
ATOM 660 C CA . SER A 1 85 ? 9.578 -7.106 -17.450 1.00 94.94 85 SER A CA 1
ATOM 661 C C . SER A 1 85 ? 10.622 -7.061 -18.571 1.00 94.94 85 SER A C 1
ATOM 663 O O . SER A 1 85 ? 11.527 -7.893 -18.571 1.00 94.94 85 SER A O 1
ATOM 665 N N . ILE A 1 86 ? 10.498 -6.145 -19.537 1.00 95.69 86 ILE A N 1
ATOM 666 C CA . ILE A 1 86 ? 11.427 -6.056 -20.673 1.00 95.69 86 ILE A CA 1
ATOM 667 C C . ILE A 1 86 ? 12.697 -5.320 -20.242 1.00 95.69 86 ILE A C 1
ATOM 669 O O . ILE A 1 86 ? 13.805 -5.738 -20.577 1.00 95.69 86 ILE A O 1
ATOM 673 N N . THR A 1 87 ? 12.530 -4.235 -19.489 1.00 96.00 87 THR A N 1
ATOM 674 C CA . THR A 1 87 ? 13.631 -3.402 -18.988 1.00 96.00 87 THR A CA 1
ATOM 675 C C . THR A 1 87 ? 14.118 -3.831 -17.603 1.00 96.00 87 THR A C 1
ATOM 677 O O . THR A 1 87 ? 15.282 -3.623 -17.272 1.00 96.00 87 THR A O 1
ATOM 680 N N . GLY A 1 88 ? 13.263 -4.481 -16.810 1.00 96.38 88 GLY A N 1
ATOM 681 C CA . GLY A 1 88 ? 13.544 -4.849 -15.423 1.00 96.38 88 GLY A CA 1
ATOM 682 C C . GLY A 1 88 ? 13.422 -3.680 -14.440 1.00 96.38 88 GLY A C 1
ATOM 683 O O . GLY A 1 88 ? 13.962 -3.766 -13.336 1.00 96.38 88 GLY A O 1
ATOM 684 N N . GLU A 1 89 ? 12.742 -2.597 -14.821 1.00 96.94 89 GLU A N 1
ATOM 685 C CA . GLU A 1 89 ? 12.626 -1.364 -14.032 1.00 96.94 89 GLU A CA 1
ATOM 686 C C . GLU A 1 89 ? 11.197 -1.136 -13.508 1.00 96.94 89 GLU A C 1
ATOM 688 O O . GLU A 1 89 ? 10.224 -1.690 -14.023 1.00 96.94 89 GLU A O 1
ATOM 693 N N . PHE A 1 90 ? 11.066 -0.324 -12.452 1.00 95.38 90 PHE A N 1
ATOM 694 C CA . PHE A 1 90 ? 9.769 0.112 -11.925 1.00 95.38 90 PHE A CA 1
ATOM 695 C C . PHE A 1 90 ? 9.359 1.453 -12.546 1.00 95.38 90 PHE A C 1
ATOM 697 O O . PHE A 1 90 ? 10.201 2.341 -12.679 1.00 95.38 90 PHE A O 1
ATOM 704 N N . THR A 1 91 ? 8.077 1.607 -12.878 1.00 89.50 91 THR A N 1
ATOM 705 C CA . THR A 1 91 ? 7.505 2.793 -13.549 1.00 89.50 91 THR A CA 1
ATOM 706 C C . THR A 1 91 ? 6.363 3.393 -12.762 1.00 89.50 91 THR A C 1
ATOM 708 O O . THR A 1 91 ? 5.499 2.582 -12.368 1.00 89.50 91 THR A O 1
#

Secondary structure (DSSP, 8-state):
--SSSSPPPPPP---------------PPPPPPPTTTTS-----------------SSSTTSSSSPP--PPP-S---S----EETTTTEE-

Organism: Paramuricea clavata (NCBI:txid317549)

pLDDT: mean 71.93, std 17.28, range [45.03, 97.06]

Sequence (91 aa):
MADEERPPAPPMRSTSHKDAASPASSKPLPSTPSEGENLSLKKKKKATFTFFPNKGDDDKKYNKKKPEISYPTSFEHTIHVGFDSITGEFT